Protein AF-A0A141P0A8-F1 (afdb_monomer_lite)

pLDDT: mean 76.78, std 13.73, range [36.81, 91.75]

Foldseek 3Di:
DVQQCQDPVRHGPVQVVVQVPDDPPGDRPQDVVVPNDPDDDDPPDDDDDPLRCQQFDQKDFAWDWDFDDDPPPPDHTDTDTDDDPRIDGDPDGRHDSVRDPDDDDDDPPPPPDPDD

InterPro domains:
  IPR046700 Domain of unknown function DUF6570 [PF20209] (27-104)

Organism: NCBI:txid111463

Sequence (116 aa):
WFQMEIDHDGICSRCYRKDDKRGPDEPFFFSAENQLDFGPVPTRLPELTPTEESLIARVHVHVNIMLVRGQQYKYRGHVVHFLREVGLVYNQLPLLPRELNTVLLRPANTSSHANL

Structure (mmCIF, N/CA/C/O backbone):
data_AF-A0A141P0A8-F1
#
_entry.id   AF-A0A141P0A8-F1
#
loop_
_atom_site.group_PDB
_atom_site.id
_atom_site.type_symbol
_atom_site.label_atom_id
_atom_site.label_alt_id
_atom_site.label_comp_id
_atom_site.label_asym_id
_atom_site.label_entity_id
_atom_site.label_seq_id
_atom_site.pdbx_PDB_ins_code
_atom_site.Cartn_x
_atom_site.Cartn_y
_atom_site.Cartn_z
_atom_site.occupancy
_atom_site.B_iso_or_equiv
_atom_site.auth_seq_id
_atom_site.auth_comp_id
_atom_site.auth_asym_id
_atom_site.auth_atom_id
_atom_site.pdbx_PDB_model_num
ATOM 1 N N . TRP A 1 1 ? 8.542 5.302 4.895 1.00 50.91 1 TRP A N 1
ATOM 2 C CA . TRP A 1 1 ? 8.710 3.951 5.458 1.00 50.91 1 TRP A CA 1
ATOM 3 C C . TRP A 1 1 ? 9.622 3.944 6.690 1.00 50.91 1 TRP A C 1
ATOM 5 O O . TRP A 1 1 ? 9.140 3.605 7.756 1.00 50.91 1 TRP A O 1
ATOM 15 N N . PHE A 1 2 ? 10.884 4.392 6.615 1.00 51.28 2 PHE A N 1
ATOM 16 C CA . PHE A 1 2 ? 11.897 4.231 7.688 1.00 51.28 2 PHE A CA 1
ATOM 17 C C . PHE A 1 2 ? 11.679 4.965 9.036 1.00 51.28 2 PHE A C 1
ATOM 19 O O . PHE A 1 2 ? 12.572 4.967 9.871 1.00 51.28 2 PHE A O 1
ATOM 26 N N . GLN A 1 3 ? 10.528 5.596 9.274 1.00 67.19 3 GLN A N 1
ATOM 27 C CA . GLN A 1 3 ? 10.230 6.347 10.508 1.00 67.19 3 GLN A CA 1
ATOM 28 C C . GLN A 1 3 ? 8.798 6.088 10.991 1.00 67.19 3 GLN A C 1
ATOM 30 O O . GLN A 1 3 ? 8.131 6.982 11.502 1.00 67.19 3 GLN A O 1
ATOM 35 N N . MET A 1 4 ? 8.271 4.891 10.728 1.00 79.38 4 MET A N 1
ATOM 36 C CA . MET A 1 4 ? 6.925 4.547 11.188 1.00 79.38 4 MET A CA 1
ATOM 37 C C . MET A 1 4 ? 6.881 4.217 12.682 1.00 79.38 4 MET A C 1
ATOM 39 O O . MET A 1 4 ? 5.811 4.364 13.254 1.00 79.38 4 MET A O 1
ATOM 43 N N . GLU A 1 5 ? 8.015 3.851 13.303 1.00 86.25 5 GLU A N 1
ATOM 44 C CA . GLU A 1 5 ? 8.099 3.546 14.746 1.00 86.25 5 GLU A CA 1
ATOM 45 C C . GLU A 1 5 ? 6.949 2.622 15.171 1.00 86.25 5 GLU A C 1
ATOM 47 O O . GLU A 1 5 ? 6.074 3.013 15.939 1.00 86.25 5 GLU A O 1
ATOM 52 N N . ILE A 1 6 ? 6.903 1.437 14.554 1.00 87.50 6 ILE A N 1
ATOM 53 C CA . ILE A 1 6 ? 5.868 0.441 14.827 1.00 87.50 6 ILE A CA 1
ATOM 54 C C . ILE A 1 6 ? 6.121 -0.150 16.217 1.00 87.50 6 ILE A C 1
ATOM 56 O O . ILE A 1 6 ? 7.240 -0.583 16.502 1.00 87.50 6 ILE A O 1
ATOM 60 N N . ASP A 1 7 ? 5.101 -0.134 17.068 1.00 85.56 7 ASP A N 1
ATOM 61 C CA . ASP A 1 7 ? 5.139 -0.724 18.403 1.00 85.56 7 ASP A CA 1
ATOM 62 C C . ASP A 1 7 ? 4.903 -2.249 18.383 1.00 85.56 7 ASP A C 1
ATOM 64 O O . ASP A 1 7 ? 4.805 -2.883 17.331 1.00 85.56 7 ASP A O 1
ATOM 68 N N . HIS A 1 8 ? 4.841 -2.860 19.567 1.00 86.25 8 HIS A N 1
ATOM 69 C CA . HIS A 1 8 ? 4.589 -4.296 19.718 1.00 86.25 8 HIS A CA 1
ATOM 70 C C . HIS A 1 8 ? 3.194 -4.753 19.261 1.00 86.25 8 HIS A C 1
ATOM 72 O O . HIS A 1 8 ? 3.029 -5.934 18.961 1.00 86.25 8 HIS A O 1
ATOM 78 N N . ASP A 1 9 ? 2.231 -3.833 19.167 1.00 82.31 9 ASP A N 1
ATOM 79 C CA . ASP A 1 9 ? 0.867 -4.103 18.710 1.00 82.31 9 ASP A CA 1
ATOM 80 C C . ASP A 1 9 ? 0.750 -3.936 17.184 1.00 82.31 9 ASP A C 1
ATOM 82 O O . ASP A 1 9 ? -0.318 -4.124 16.605 1.00 82.31 9 ASP A O 1
ATOM 86 N N . GLY A 1 10 ? 1.852 -3.592 16.504 1.00 84.50 10 GLY A N 1
ATOM 87 C CA . GLY A 1 10 ? 1.867 -3.351 15.064 1.00 84.50 10 GLY A CA 1
ATOM 88 C C . GLY A 1 10 ? 1.361 -1.959 14.672 1.00 84.50 10 GLY A C 1
ATOM 89 O O . GLY A 1 10 ? 1.174 -1.689 13.484 1.00 84.50 10 GLY A O 1
ATOM 90 N N . ILE A 1 11 ? 1.174 -1.053 15.635 1.00 86.25 11 ILE A N 1
ATOM 91 C CA . ILE A 1 11 ? 0.632 0.288 15.415 1.00 86.25 11 ILE A CA 1
ATOM 92 C C . ILE A 1 11 ? 1.787 1.281 15.257 1.00 86.25 11 ILE A C 1
ATOM 94 O O . ILE A 1 11 ? 2.766 1.281 15.998 1.00 86.25 11 ILE A O 1
ATOM 98 N N . CYS A 1 12 ? 1.703 2.151 14.248 1.00 90.31 12 CYS A N 1
ATOM 99 C CA . CYS A 1 12 ? 2.726 3.172 14.025 1.00 90.31 12 CYS A CA 1
ATOM 100 C C . CYS A 1 12 ? 2.520 4.377 14.961 1.00 90.31 12 CYS A C 1
ATOM 102 O O . CYS A 1 12 ? 1.380 4.756 15.251 1.00 90.31 12 CYS A O 1
ATOM 104 N N . SER A 1 13 ? 3.601 5.054 15.369 1.00 89.75 13 SER A N 1
ATOM 105 C CA . SER A 1 13 ? 3.538 6.135 16.374 1.00 89.75 13 SER A CA 1
ATOM 106 C C . SER A 1 13 ? 2.591 7.288 16.008 1.00 89.75 13 SER A C 1
ATOM 108 O O . SER A 1 13 ? 2.027 7.959 16.877 1.00 89.75 13 SER A O 1
ATOM 110 N N . ARG A 1 14 ? 2.359 7.515 14.709 1.00 88.12 14 ARG A N 1
ATOM 111 C CA . ARG A 1 14 ? 1.380 8.499 14.218 1.00 88.12 14 ARG A CA 1
ATOM 112 C C . ARG A 1 14 ? -0.068 8.075 14.449 1.00 88.12 14 ARG A C 1
ATOM 114 O O . ARG A 1 14 ? -0.879 8.944 14.754 1.00 88.12 14 ARG A O 1
ATOM 121 N N . CYS A 1 15 ? -0.385 6.792 14.276 1.00 88.81 15 CYS A N 1
ATOM 122 C CA . CYS A 1 15 ? -1.733 6.270 14.512 1.00 88.81 15 CYS A CA 1
ATOM 123 C C . CYS A 1 15 ? -2.043 6.295 16.004 1.00 88.81 15 CYS A C 1
ATOM 125 O O . CYS A 1 15 ? -3.051 6.873 16.391 1.00 88.81 15 CYS A O 1
ATOM 127 N N . TYR A 1 16 ? -1.094 5.852 16.834 1.00 89.44 16 TYR A N 1
ATOM 128 C CA . TYR A 1 16 ? -1.222 5.913 18.289 1.00 89.44 16 TYR A CA 1
ATOM 129 C C . TYR A 1 16 ? -1.551 7.333 18.789 1.00 89.44 16 TYR A C 1
ATOM 131 O O . TYR A 1 16 ? -2.528 7.548 19.496 1.00 89.44 16 TYR A O 1
ATOM 139 N N . ARG A 1 17 ? -0.797 8.354 18.348 1.00 90.94 17 ARG A N 1
ATOM 140 C CA . ARG A 1 17 ? -1.052 9.767 18.716 1.00 90.94 17 ARG A CA 1
ATOM 141 C C . ARG A 1 17 ? -2.385 10.320 18.214 1.00 90.94 17 ARG A C 1
ATOM 143 O O . ARG A 1 17 ? -2.828 11.359 18.703 1.00 90.94 17 ARG A O 1
ATOM 150 N N . LYS A 1 18 ? -2.954 9.719 17.170 1.00 89.56 18 LYS A N 1
ATOM 151 C CA . LYS A 1 18 ? -4.260 10.111 16.647 1.00 89.56 18 LYS A CA 1
ATOM 152 C C . LYS A 1 18 ? -5.365 9.532 17.523 1.00 89.56 18 LYS A C 1
ATOM 154 O O . LYS A 1 18 ? -6.261 10.275 17.903 1.00 89.56 18 LYS A O 1
ATOM 159 N N . ASP A 1 19 ? -5.231 8.266 17.898 1.00 91.75 19 ASP A N 1
ATOM 160 C CA . ASP A 1 19 ? -6.174 7.578 18.779 1.00 91.75 19 ASP A CA 1
ATOM 161 C C . ASP A 1 19 ? -6.148 8.110 20.218 1.00 91.75 19 ASP A C 1
ATOM 163 O O . ASP A 1 19 ? -7.182 8.148 20.874 1.00 91.75 19 ASP A O 1
ATOM 167 N N . ASP A 1 20 ? -5.012 8.634 20.682 1.00 90.12 20 ASP A N 1
ATOM 168 C CA . ASP A 1 20 ? -4.894 9.310 21.986 1.00 90.12 20 ASP A CA 1
ATOM 169 C C . ASP A 1 20 ? -5.750 10.593 22.087 1.00 90.12 20 ASP A C 1
ATOM 171 O O . ASP A 1 20 ? -6.080 11.065 23.171 1.00 90.12 20 ASP A O 1
ATOM 175 N N . LYS A 1 21 ? -6.139 11.174 20.942 1.00 90.69 21 LYS A N 1
ATOM 176 C CA . LYS A 1 21 ? -6.971 12.391 20.854 1.00 90.69 21 LYS A CA 1
ATOM 177 C C . LYS A 1 21 ? -8.430 12.107 20.492 1.00 90.69 21 LYS A C 1
ATOM 179 O O . LYS A 1 21 ? -9.178 13.046 20.216 1.00 90.69 21 LYS A O 1
ATOM 184 N N . ARG A 1 22 ? -8.805 10.834 20.442 1.00 90.44 22 ARG A N 1
ATOM 185 C CA . ARG A 1 22 ? -10.124 10.344 20.045 1.00 90.44 22 ARG A CA 1
ATOM 186 C C . ARG A 1 22 ? -11.187 10.704 21.083 1.00 90.44 22 ARG A C 1
ATOM 188 O O . ARG A 1 22 ? -10.921 10.694 22.286 1.00 90.44 22 ARG A O 1
ATOM 195 N N . GLY A 1 23 ? -12.402 11.000 20.626 1.00 89.56 23 GLY A N 1
ATOM 196 C CA . GLY A 1 23 ? -13.560 11.127 21.518 1.00 89.56 23 GLY A CA 1
ATOM 197 C C . GLY A 1 23 ? -13.956 9.782 22.155 1.00 89.56 23 GLY A C 1
ATOM 198 O O . GLY A 1 23 ? -13.620 8.732 21.616 1.00 89.56 23 GLY A O 1
ATOM 199 N N . PRO A 1 24 ? -14.703 9.766 23.275 1.00 87.19 24 PRO A N 1
ATOM 200 C CA . PRO A 1 24 ? -15.116 8.517 23.927 1.00 87.19 24 PRO A CA 1
ATOM 201 C C . PRO A 1 24 ? -15.979 7.608 23.032 1.00 87.19 24 PRO A C 1
ATOM 203 O O . PRO A 1 24 ? -15.914 6.392 23.181 1.00 87.19 24 PRO A O 1
ATOM 206 N N . ASP A 1 25 ? -16.725 8.190 22.087 1.00 91.25 25 ASP A N 1
ATOM 207 C CA . ASP A 1 25 ? -17.620 7.473 21.165 1.00 91.25 25 ASP A CA 1
ATOM 208 C C . ASP A 1 25 ? -17.050 7.327 19.738 1.00 91.25 25 ASP A C 1
ATOM 210 O O . ASP A 1 25 ? -17.716 6.800 18.849 1.00 91.25 25 ASP A O 1
ATOM 214 N N . GLU A 1 26 ? -15.844 7.837 19.472 1.00 91.31 26 GLU A N 1
ATOM 215 C CA . GLU A 1 26 ? -15.227 7.746 18.144 1.00 91.31 26 GLU A CA 1
ATOM 216 C C . GLU A 1 26 ? -14.472 6.411 18.027 1.00 91.31 26 GLU A C 1
ATOM 218 O O . GLU A 1 26 ? -13.788 6.041 18.977 1.00 91.31 26 GLU A O 1
ATOM 223 N N . PRO A 1 27 ? -14.561 5.663 16.912 1.00 91.44 27 PRO A N 1
ATOM 224 C CA . PRO A 1 27 ? -13.833 4.404 16.726 1.00 91.44 27 PRO A CA 1
ATOM 225 C C . PRO A 1 27 ? -12.324 4.638 16.558 1.00 91.44 27 PRO A C 1
ATOM 227 O O . PRO A 1 27 ? -11.900 5.707 16.117 1.00 91.44 27 PRO A O 1
ATOM 230 N N . PHE A 1 28 ? -11.496 3.643 16.891 1.00 89.00 28 PHE A N 1
ATOM 231 C CA . PHE A 1 28 ? -10.049 3.718 16.638 1.00 89.00 28 PHE A CA 1
ATOM 232 C C . PHE A 1 28 ? -9.771 3.943 15.150 1.00 89.00 28 PHE A C 1
ATOM 234 O O . PHE A 1 28 ? -10.518 3.462 14.292 1.00 89.00 28 PHE A O 1
ATOM 241 N N . PHE A 1 29 ? -8.674 4.636 14.840 1.00 88.19 29 PHE A N 1
ATOM 242 C CA .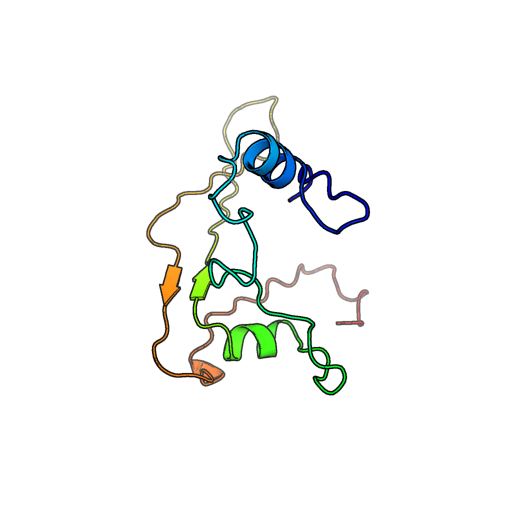 PHE A 1 29 ? -8.353 5.075 13.489 1.00 88.19 29 PHE A CA 1
ATOM 243 C C . PHE A 1 29 ? -8.256 3.912 12.495 1.00 88.19 29 PHE A C 1
ATOM 245 O O . PHE A 1 29 ? -8.694 4.068 11.358 1.00 88.19 29 PHE A O 1
ATOM 252 N N . PHE A 1 30 ? -7.792 2.742 12.934 1.00 86.69 30 PHE A N 1
ATOM 253 C CA . PHE A 1 30 ? -7.919 1.477 12.208 1.00 86.69 30 PHE A CA 1
ATOM 254 C C . PHE A 1 30 ? -8.675 0.470 13.075 1.00 86.69 30 PHE A C 1
ATOM 256 O O . PHE A 1 30 ? -8.141 0.000 14.076 1.00 86.69 30 PHE A O 1
ATOM 263 N N . SER A 1 31 ? -9.926 0.163 12.728 1.00 87.94 31 SER A N 1
ATOM 264 C CA . SER A 1 31 ? -10.743 -0.791 13.481 1.00 87.94 31 SER A CA 1
ATOM 265 C C . SER A 1 31 ? -11.821 -1.455 12.627 1.00 87.94 31 SER A C 1
ATOM 267 O O . SER A 1 31 ? -12.151 -1.019 11.524 1.00 87.94 31 SER A O 1
ATOM 269 N N . ALA A 1 32 ? -12.417 -2.524 13.153 1.00 89.00 32 ALA A N 1
ATOM 270 C CA . ALA A 1 32 ? -13.576 -3.149 12.524 1.00 89.00 32 ALA A CA 1
ATOM 271 C C . ALA A 1 32 ? -14.793 -2.203 12.502 1.00 89.00 32 ALA A C 1
ATOM 273 O O . ALA A 1 32 ? -15.563 -2.209 11.544 1.00 89.00 32 ALA A O 1
ATOM 274 N N . GLU A 1 33 ? -14.933 -1.344 13.520 1.00 90.12 33 GLU A N 1
ATOM 275 C CA . GLU A 1 33 ? -16.035 -0.379 13.656 1.00 90.12 33 GLU A CA 1
ATOM 276 C C . GLU A 1 33 ? -16.069 0.642 12.513 1.00 90.12 33 GLU A C 1
ATOM 278 O O . GLU A 1 33 ? -17.147 1.026 12.061 1.00 90.12 33 GLU A O 1
ATOM 283 N N . ASN A 1 34 ? -14.899 1.046 12.007 1.00 89.88 34 ASN A N 1
ATOM 284 C CA . ASN A 1 34 ? -14.785 1.961 10.873 1.00 89.88 34 ASN A CA 1
ATOM 285 C C . ASN A 1 34 ? -14.436 1.267 9.546 1.00 89.88 34 ASN A C 1
ATOM 287 O O . ASN A 1 34 ? -14.121 1.951 8.574 1.00 89.88 34 ASN A O 1
ATOM 291 N N . GLN A 1 35 ? -14.533 -0.068 9.492 1.00 86.88 35 GLN A N 1
ATOM 292 C CA . GLN A 1 35 ? -14.282 -0.881 8.294 1.00 86.88 35 GLN A CA 1
ATOM 293 C C . GLN A 1 35 ? -12.847 -0.737 7.750 1.00 86.88 35 GLN A C 1
ATOM 295 O O . GLN A 1 35 ? -12.612 -0.922 6.556 1.00 86.88 35 GLN A O 1
ATOM 300 N N . LEU A 1 36 ? -11.887 -0.410 8.623 1.00 86.38 36 LEU A N 1
ATOM 301 C CA . LEU A 1 36 ? -10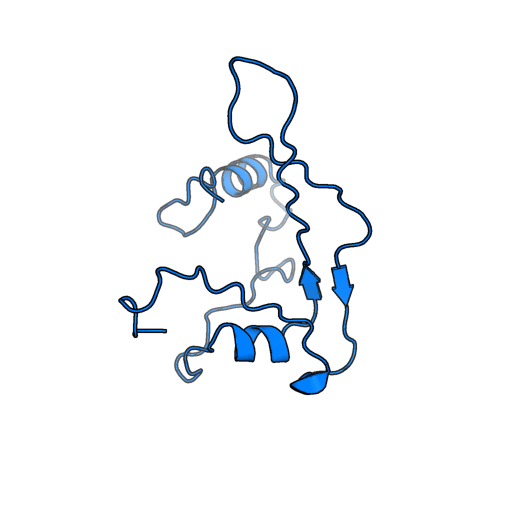.458 -0.331 8.296 1.00 86.38 36 LEU A CA 1
ATOM 302 C C . LEU A 1 36 ? -9.628 -1.445 8.951 1.00 86.38 36 LEU A C 1
ATOM 304 O O . LEU A 1 36 ? -8.401 -1.420 8.874 1.00 86.38 36 LEU A O 1
ATOM 308 N N . ASP A 1 37 ? -10.286 -2.427 9.565 1.00 85.69 37 ASP A N 1
ATOM 309 C CA . ASP A 1 37 ? -9.695 -3.715 9.918 1.00 85.69 37 ASP A CA 1
ATOM 310 C C . ASP A 1 37 ? -9.990 -4.737 8.811 1.00 85.69 37 ASP A C 1
ATOM 312 O O . ASP A 1 37 ? -11.138 -5.115 8.571 1.00 85.69 37 ASP A O 1
ATOM 316 N N . PHE A 1 38 ? -8.936 -5.166 8.117 1.00 81.62 38 PHE A N 1
ATOM 317 C CA . PHE A 1 38 ? -9.015 -6.160 7.044 1.00 81.62 38 PHE A CA 1
ATOM 318 C C . PHE A 1 38 ? -8.980 -7.605 7.567 1.00 81.62 38 PHE A C 1
ATOM 320 O O . PHE A 1 38 ? -9.109 -8.544 6.780 1.00 81.62 38 PHE A O 1
ATOM 327 N N . GLY A 1 39 ? -8.829 -7.787 8.882 1.00 84.25 39 GLY A N 1
ATOM 328 C CA . GLY A 1 39 ? -8.676 -9.079 9.527 1.00 84.25 39 GLY A CA 1
ATOM 329 C C . GLY A 1 39 ? -7.300 -9.716 9.295 1.00 84.25 39 GLY A C 1
ATOM 330 O O . GLY A 1 39 ? -6.456 -9.196 8.559 1.00 84.25 39 GLY A O 1
ATOM 331 N N . PRO A 1 40 ? -7.043 -10.869 9.933 1.00 82.25 40 PRO A N 1
ATOM 332 C CA . PRO A 1 40 ? -5.810 -11.612 9.727 1.00 82.25 40 PRO A CA 1
ATOM 333 C C . PRO A 1 40 ? -5.763 -12.199 8.314 1.00 82.25 40 PRO A C 1
ATOM 335 O O . PRO A 1 40 ? -6.772 -12.683 7.798 1.00 82.25 40 PRO A O 1
ATOM 338 N N . VAL A 1 41 ? -4.568 -12.240 7.721 1.00 78.75 41 VAL A N 1
ATOM 339 C CA . VAL A 1 41 ? -4.344 -12.949 6.454 1.00 78.75 41 VAL A CA 1
ATOM 340 C C . VAL A 1 41 ? -4.660 -14.440 6.659 1.00 78.75 41 VAL A C 1
ATOM 342 O O . VAL A 1 41 ? -4.063 -15.073 7.536 1.00 78.75 41 VAL A O 1
ATOM 345 N N . PRO A 1 42 ? -5.593 -15.034 5.890 1.00 82.88 42 PRO A N 1
ATOM 346 C CA . PRO A 1 42 ? -5.910 -16.453 6.007 1.00 82.88 42 PRO A CA 1
ATOM 347 C C . PRO A 1 42 ? -4.677 -17.351 5.830 1.00 82.88 42 PRO A C 1
ATOM 349 O O . PRO A 1 42 ? -3.955 -17.241 4.845 1.00 82.88 42 PRO A O 1
ATOM 352 N N . THR A 1 43 ? -4.489 -18.323 6.727 1.00 81.19 43 THR A N 1
ATOM 353 C CA . THR A 1 43 ? -3.314 -19.228 6.756 1.00 81.19 43 THR A CA 1
ATOM 354 C C . THR A 1 43 ? -3.144 -20.124 5.528 1.00 81.19 43 THR A C 1
ATOM 356 O O . THR A 1 43 ? -2.111 -20.766 5.371 1.00 81.19 43 THR A O 1
ATOM 359 N N . ARG A 1 44 ? -4.166 -20.215 4.673 1.00 82.75 44 ARG A N 1
ATOM 360 C CA . AR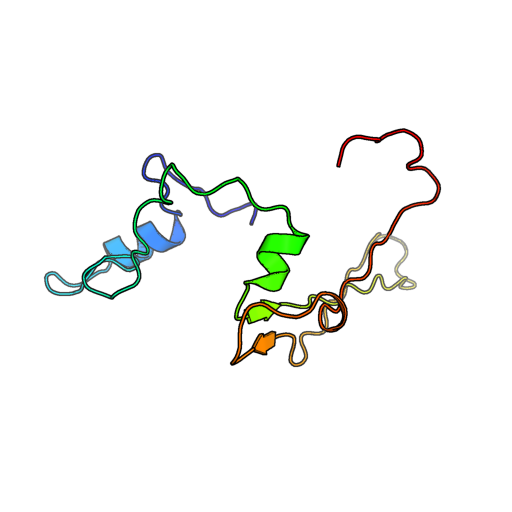G A 1 44 ? -4.172 -21.047 3.461 1.00 82.75 44 ARG A CA 1
ATOM 361 C C . ARG A 1 44 ? -3.804 -20.274 2.196 1.00 82.75 44 ARG A C 1
ATOM 363 O O . ARG A 1 44 ? -3.784 -20.879 1.127 1.00 82.75 44 ARG A O 1
ATOM 370 N N . LEU A 1 45 ? -3.579 -18.964 2.291 1.00 79.00 45 LEU A N 1
ATOM 371 C CA . LEU A 1 45 ? -3.111 -18.187 1.150 1.00 79.00 45 LEU A CA 1
ATOM 372 C C . LEU A 1 45 ? -1.615 -18.450 0.951 1.00 79.00 45 LEU A C 1
ATOM 374 O O . LEU A 1 45 ? -0.854 -18.313 1.911 1.00 79.00 45 LEU A O 1
ATOM 378 N N . PRO A 1 46 ? -1.187 -18.852 -0.257 1.00 84.62 46 PRO A N 1
ATOM 379 C CA . PRO A 1 46 ? 0.231 -18.889 -0.572 1.00 84.62 46 PRO A CA 1
ATOM 380 C C . PRO A 1 46 ? 0.811 -17.473 -0.501 1.00 84.62 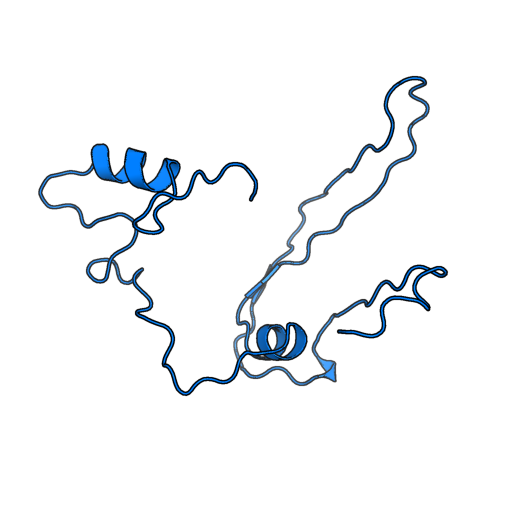46 PRO A C 1
ATOM 382 O O . PRO A 1 46 ? 0.100 -16.490 -0.725 1.00 84.62 46 PRO A O 1
ATOM 385 N N . GLU A 1 47 ? 2.106 -17.374 -0.203 1.00 85.00 47 GLU A N 1
ATOM 386 C CA . GLU A 1 47 ? 2.834 -16.119 -0.371 1.00 85.00 47 GLU A CA 1
ATOM 387 C C . GLU A 1 47 ? 2.826 -15.758 -1.859 1.00 85.00 47 GLU A C 1
ATOM 389 O O . GLU A 1 47 ? 3.173 -16.583 -2.708 1.00 85.00 47 GLU A O 1
ATOM 394 N N . LEU A 1 48 ? 2.353 -14.555 -2.174 1.00 86.38 48 LEU A N 1
ATOM 395 C CA . LEU A 1 48 ? 2.270 -14.079 -3.544 1.00 86.38 48 LEU A CA 1
ATOM 396 C C . LEU A 1 48 ? 3.605 -13.460 -3.936 1.00 86.38 48 LEU A C 1
ATOM 398 O O . LEU A 1 48 ? 4.200 -12.684 -3.190 1.00 86.38 48 LEU A O 1
ATOM 402 N N . THR A 1 49 ? 4.066 -13.763 -5.142 1.00 87.94 49 THR A N 1
ATOM 403 C CA . THR A 1 49 ? 5.178 -13.024 -5.732 1.00 87.94 49 THR A CA 1
ATOM 404 C C . THR A 1 49 ? 4.760 -11.569 -5.982 1.00 87.94 49 THR A C 1
ATOM 406 O O . THR A 1 49 ? 3.586 -11.304 -6.254 1.00 87.94 49 THR A O 1
ATOM 409 N N . PRO A 1 50 ? 5.702 -10.609 -6.035 1.00 84.25 50 PRO A N 1
ATOM 410 C CA . PRO A 1 50 ? 5.371 -9.211 -6.337 1.00 84.25 50 PRO A CA 1
ATOM 411 C C . PRO A 1 50 ? 4.597 -9.021 -7.655 1.00 84.25 50 PRO A C 1
ATOM 413 O O . PRO A 1 50 ? 3.844 -8.059 -7.822 1.00 84.25 50 PRO A O 1
ATOM 416 N N . THR A 1 51 ? 4.773 -9.941 -8.611 1.00 86.44 51 THR A N 1
ATOM 417 C CA . THR A 1 51 ? 4.016 -9.944 -9.871 1.00 86.44 51 THR A CA 1
ATOM 418 C C . THR A 1 51 ? 2.568 -10.361 -9.638 1.00 86.44 51 THR A C 1
ATOM 420 O O . THR A 1 51 ? 1.665 -9.683 -10.115 1.00 86.44 51 THR A O 1
ATOM 423 N N . GLU A 1 52 ? 2.332 -11.438 -8.891 1.00 87.62 52 GLU A N 1
ATOM 424 C CA . GLU A 1 52 ? 0.982 -11.909 -8.559 1.00 87.62 52 GLU A CA 1
ATOM 425 C C . GLU A 1 52 ? 0.218 -10.897 -7.708 1.00 87.62 52 GLU A C 1
ATOM 427 O O . GLU A 1 52 ? -0.940 -10.618 -8.012 1.00 87.62 52 GLU A O 1
ATOM 432 N N . GLU A 1 53 ? 0.876 -10.282 -6.719 1.00 88.00 53 GLU A N 1
ATOM 433 C CA . GLU A 1 53 ? 0.310 -9.172 -5.943 1.00 88.00 53 GLU A CA 1
ATOM 434 C C . GLU A 1 53 ? -0.140 -8.036 -6.861 1.00 88.00 53 GLU A C 1
ATOM 436 O O . GLU A 1 53 ? -1.251 -7.522 -6.734 1.00 88.00 53 GLU A O 1
ATOM 441 N N . SER A 1 54 ? 0.697 -7.685 -7.839 1.00 86.69 54 SER A N 1
ATOM 442 C CA . SER A 1 54 ? 0.367 -6.654 -8.816 1.00 86.69 54 SER A CA 1
ATOM 443 C C . SER A 1 54 ? -0.811 -7.070 -9.710 1.00 86.69 54 SER A C 1
ATOM 445 O O . SER A 1 54 ? -1.646 -6.236 -10.024 1.00 86.69 54 SER A O 1
ATOM 447 N N . LEU A 1 55 ? -0.958 -8.340 -10.098 1.00 88.75 55 LEU A N 1
ATOM 448 C CA . LEU A 1 55 ? -2.092 -8.778 -10.931 1.00 88.75 55 LEU A CA 1
ATOM 449 C C . LEU A 1 55 ? -3.449 -8.670 -10.216 1.00 88.75 55 LEU A C 1
ATOM 451 O O . LEU A 1 55 ? -4.477 -8.522 -10.881 1.00 88.75 55 LEU A O 1
ATOM 455 N N . ILE A 1 56 ? -3.468 -8.753 -8.884 1.00 88.88 56 ILE A N 1
ATOM 456 C CA . ILE A 1 56 ? -4.693 -8.665 -8.074 1.00 88.88 56 ILE A CA 1
ATOM 457 C C . ILE A 1 56 ? -4.865 -7.307 -7.379 1.00 88.88 56 ILE A C 1
ATOM 459 O O . ILE A 1 56 ? -5.878 -7.076 -6.716 1.00 88.88 56 ILE A O 1
ATOM 463 N N . ALA A 1 57 ? -3.902 -6.395 -7.519 1.00 86.62 57 ALA A N 1
ATOM 464 C CA . ALA A 1 57 ? -3.971 -5.071 -6.924 1.00 86.62 57 ALA A CA 1
ATOM 465 C C . ALA A 1 57 ? -4.992 -4.198 -7.665 1.00 86.62 57 ALA A C 1
ATOM 467 O O . ALA A 1 57 ? -4.898 -3.939 -8.861 1.00 86.62 57 ALA A O 1
ATOM 468 N N . ARG A 1 58 ? -5.977 -3.669 -6.933 1.00 85.06 58 ARG A N 1
ATOM 469 C CA . ARG A 1 58 ? -6.963 -2.745 -7.515 1.00 85.06 58 ARG A CA 1
ATOM 470 C C . ARG A 1 58 ? -6.361 -1.384 -7.863 1.00 85.06 58 ARG A C 1
ATOM 472 O O . ARG A 1 58 ? -6.824 -0.722 -8.790 1.00 85.06 58 ARG A O 1
ATOM 479 N N . VAL A 1 59 ? -5.370 -0.951 -7.087 1.00 82.69 59 VAL A N 1
ATOM 480 C CA . VAL A 1 59 ? -4.726 0.357 -7.212 1.00 82.69 59 VAL A CA 1
ATOM 481 C C . VAL A 1 59 ? -3.230 0.154 -7.373 1.00 82.69 59 VAL A C 1
ATOM 483 O O . VAL A 1 59 ? -2.585 -0.415 -6.497 1.00 82.69 59 VAL A O 1
ATOM 486 N N . HIS A 1 60 ? -2.678 0.669 -8.467 1.00 81.75 60 HIS A N 1
ATOM 487 C CA . HIS A 1 60 ? -1.241 0.669 -8.715 1.00 81.75 60 HIS A CA 1
ATOM 488 C C . HIS A 1 60 ? -0.684 2.073 -8.579 1.00 81.75 60 HIS A C 1
ATOM 490 O O . HIS A 1 60 ? -1.176 2.999 -9.223 1.00 81.75 60 HIS A O 1
ATOM 496 N N . VAL A 1 61 ? 0.366 2.219 -7.772 1.00 76.06 61 VAL A N 1
ATOM 497 C CA . VAL A 1 61 ? 1.062 3.492 -7.576 1.00 76.06 61 VAL A CA 1
ATOM 498 C C . VAL A 1 61 ? 2.383 3.465 -8.340 1.00 76.06 61 VAL A C 1
ATOM 500 O O . VAL A 1 61 ? 3.306 2.740 -7.977 1.00 76.06 61 VAL A O 1
ATOM 503 N N . HIS A 1 62 ? 2.488 4.278 -9.388 1.00 73.50 62 HIS A N 1
ATOM 504 C CA . HIS A 1 62 ? 3.684 4.392 -10.220 1.00 73.50 62 HIS A CA 1
ATOM 505 C C . HIS A 1 62 ? 4.535 5.601 -9.812 1.00 73.50 62 HIS A C 1
ATOM 507 O O . HIS A 1 62 ? 4.239 6.742 -10.149 1.00 73.50 62 HIS A O 1
ATOM 513 N N . VAL A 1 63 ? 5.635 5.360 -9.103 1.00 73.38 63 VAL A N 1
ATOM 514 C CA . VAL A 1 63 ? 6.559 6.413 -8.649 1.00 73.38 63 VAL A CA 1
ATOM 515 C C . VAL A 1 63 ? 7.637 6.638 -9.715 1.00 73.38 63 VAL A C 1
ATOM 517 O O . VAL A 1 63 ? 8.431 5.740 -9.992 1.00 73.38 63 VAL A O 1
ATOM 520 N N . ASN A 1 64 ? 7.690 7.832 -10.316 1.00 68.81 64 ASN A N 1
ATOM 521 C CA . ASN A 1 64 ? 8.731 8.179 -11.288 1.00 68.81 64 ASN A CA 1
ATOM 522 C C . ASN A 1 64 ? 9.927 8.833 -10.584 1.00 68.81 64 ASN A C 1
ATOM 524 O O . ASN A 1 64 ? 9.846 9.962 -10.095 1.00 68.81 64 ASN A O 1
ATOM 528 N N . ILE A 1 65 ? 11.052 8.121 -10.555 1.00 71.31 65 ILE A N 1
ATOM 529 C CA . ILE A 1 65 ? 12.288 8.566 -9.913 1.00 71.31 65 ILE A CA 1
ATOM 530 C C . ILE A 1 65 ? 13.248 9.075 -10.988 1.00 71.31 65 ILE A C 1
ATOM 532 O O . ILE A 1 65 ? 13.826 8.290 -11.738 1.00 71.31 65 ILE A O 1
ATOM 536 N N . MET A 1 66 ? 13.474 10.391 -11.025 1.00 68.12 66 MET A N 1
ATOM 537 C CA . MET A 1 66 ? 14.475 10.995 -11.904 1.00 68.12 66 MET A CA 1
ATOM 538 C C . MET A 1 66 ? 15.699 11.450 -11.115 1.00 68.12 66 MET A C 1
ATOM 540 O O . MET A 1 66 ? 15.602 12.226 -10.163 1.00 68.12 66 MET A O 1
ATOM 544 N N . LEU A 1 67 ? 16.872 10.985 -11.544 1.00 68.69 67 LEU A N 1
ATOM 545 C CA . LEU A 1 67 ? 18.159 11.450 -11.036 1.00 68.69 67 LEU A CA 1
ATOM 546 C C . LEU A 1 67 ? 18.630 12.638 -11.871 1.00 68.69 67 LEU A C 1
ATOM 548 O O . LEU A 1 67 ? 19.074 12.474 -13.008 1.00 68.69 67 LEU A O 1
ATOM 552 N N . VAL A 1 68 ? 18.564 13.837 -11.295 1.00 68.06 68 VAL A N 1
ATOM 553 C CA . VAL A 1 68 ? 19.041 15.053 -11.959 1.00 68.06 68 VAL A CA 1
ATOM 554 C C . VAL A 1 68 ? 20.503 15.280 -11.586 1.00 68.06 68 VAL A C 1
ATOM 556 O O . VAL A 1 68 ? 20.850 15.480 -10.420 1.00 68.06 68 VAL A O 1
ATOM 559 N N . ARG A 1 69 ? 21.388 15.270 -12.587 1.00 63.72 69 ARG A N 1
ATOM 560 C CA . ARG A 1 69 ? 22.781 15.703 -12.420 1.00 63.72 69 ARG A CA 1
ATOM 561 C C . ARG A 1 69 ? 22.844 17.227 -12.537 1.00 63.72 69 ARG A C 1
ATOM 563 O O . ARG A 1 69 ? 22.954 17.758 -13.635 1.00 63.72 69 ARG A O 1
ATOM 570 N N . GLY A 1 70 ? 22.732 17.927 -11.410 1.00 63.31 70 GLY A N 1
ATOM 571 C CA . GLY A 1 70 ? 22.957 19.375 -11.354 1.00 63.31 70 GLY A CA 1
ATOM 572 C C . GLY A 1 70 ? 24.445 19.750 -11.420 1.00 63.31 70 GLY A C 1
ATOM 573 O O . GLY A 1 70 ? 25.311 18.947 -11.082 1.00 63.31 70 GLY A O 1
ATOM 574 N N . GLN A 1 71 ? 24.739 21.002 -11.788 1.00 59.62 71 GLN A N 1
ATOM 575 C CA . GLN A 1 71 ? 26.069 21.643 -11.707 1.00 59.62 71 GLN A CA 1
ATOM 576 C C . GLN A 1 71 ? 26.403 22.120 -10.269 1.00 59.62 71 GLN A C 1
ATOM 578 O O . GLN A 1 71 ? 27.116 23.100 -10.076 1.00 59.62 71 GLN A O 1
ATOM 583 N N . GLN A 1 72 ? 25.856 21.481 -9.228 1.00 56.91 72 GLN A N 1
ATOM 584 C CA . GLN A 1 72 ? 26.148 21.830 -7.832 1.00 56.91 72 GLN A CA 1
ATOM 585 C C . GLN A 1 72 ? 27.316 20.985 -7.314 1.00 56.91 72 GLN A C 1
ATOM 587 O O . GLN A 1 72 ? 27.207 19.776 -7.141 1.00 56.91 72 GLN A O 1
ATOM 592 N N . TYR A 1 73 ? 28.443 21.638 -7.029 1.00 52.50 73 TYR A N 1
ATOM 593 C CA . TYR A 1 73 ? 29.748 20.999 -6.812 1.00 52.50 73 TYR A CA 1
ATOM 594 C C . TYR A 1 73 ? 29.913 20.231 -5.476 1.00 52.50 73 TYR A C 1
ATOM 596 O O . TYR A 1 73 ? 31.012 19.786 -5.159 1.00 52.50 73 TYR A O 1
ATOM 604 N N . LYS A 1 74 ? 28.868 20.075 -4.648 1.00 53.28 74 LYS A N 1
ATOM 605 C CA . LYS A 1 74 ? 28.993 19.472 -3.297 1.00 53.28 74 LYS A CA 1
ATOM 606 C C . LYS A 1 74 ? 27.842 18.569 -2.841 1.00 53.28 74 LYS A C 1
ATOM 608 O O . LYS A 1 74 ? 27.960 17.953 -1.787 1.00 53.28 74 LYS A O 1
ATOM 613 N N . TYR A 1 75 ? 26.770 18.441 -3.622 1.00 55.16 75 TYR A N 1
ATOM 614 C CA . TYR A 1 75 ? 25.642 17.563 -3.302 1.00 55.16 75 TYR A CA 1
ATOM 615 C C . TYR A 1 75 ? 25.524 16.483 -4.378 1.00 55.16 75 TYR A C 1
ATOM 617 O O . TYR A 1 75 ? 25.462 16.776 -5.570 1.00 55.16 75 TYR A O 1
ATOM 625 N N . ARG A 1 76 ? 25.550 15.212 -3.968 1.00 56.09 76 ARG A N 1
ATOM 626 C CA . ARG A 1 76 ? 25.474 14.057 -4.870 1.00 56.09 76 ARG A CA 1
ATOM 627 C C . ARG A 1 76 ? 24.099 13.409 -4.714 1.00 56.09 76 ARG A C 1
ATOM 629 O O . ARG A 1 76 ? 23.700 13.112 -3.597 1.00 56.09 76 ARG A O 1
ATOM 636 N N . GLY A 1 77 ? 23.407 13.165 -5.829 1.00 57.84 77 GLY A N 1
ATOM 637 C CA . GLY A 1 77 ? 22.168 12.375 -5.845 1.00 57.84 77 GLY A CA 1
ATOM 638 C C . GLY A 1 77 ? 20.884 13.164 -5.586 1.00 57.84 77 GLY A C 1
ATOM 639 O O . GLY A 1 77 ? 20.088 12.776 -4.737 1.00 57.84 77 GLY A O 1
ATOM 640 N N . HIS A 1 78 ? 20.645 14.243 -6.334 1.00 62.94 78 HIS A N 1
ATOM 641 C CA . HIS A 1 78 ? 19.324 14.871 -6.333 1.00 62.94 78 HIS A CA 1
ATOM 642 C C . HIS A 1 78 ? 18.321 13.961 -7.045 1.00 62.94 78 HIS A C 1
ATOM 644 O O . HIS A 1 78 ? 18.356 13.799 -8.268 1.00 62.94 78 HIS A O 1
ATOM 650 N N . VAL A 1 79 ? 17.438 13.358 -6.256 1.00 63.84 79 VAL A N 1
ATOM 651 C CA . VAL A 1 79 ? 16.243 12.681 -6.749 1.00 63.84 79 VAL A CA 1
ATOM 652 C C . VAL A 1 79 ? 15.133 13.717 -6.819 1.00 63.84 79 VAL A C 1
ATOM 654 O O . VAL A 1 79 ? 14.777 14.312 -5.803 1.00 63.84 79 VAL A O 1
ATOM 657 N N . VAL A 1 80 ? 14.587 13.929 -8.011 1.00 65.31 80 VAL A N 1
ATOM 658 C CA . VAL A 1 80 ? 13.369 14.718 -8.188 1.00 65.31 80 VAL A CA 1
ATOM 659 C C . VAL A 1 80 ? 12.236 13.755 -8.493 1.00 65.31 80 VAL A C 1
ATOM 661 O O . VAL A 1 80 ? 12.347 12.910 -9.383 1.00 65.31 80 VAL A O 1
ATOM 664 N N . HIS A 1 81 ? 11.148 13.889 -7.743 1.00 65.12 81 HIS A N 1
ATOM 665 C CA . HIS A 1 81 ? 9.919 13.157 -7.986 1.00 65.12 81 HIS A CA 1
ATOM 666 C C . HIS A 1 81 ? 8.843 14.140 -8.449 1.00 65.12 81 HIS A C 1
ATOM 668 O O . HIS A 1 81 ? 8.416 14.999 -7.678 1.00 65.12 81 HIS A O 1
ATOM 674 N N . PHE A 1 82 ? 8.382 14.015 -9.694 1.00 66.06 82 PHE A N 1
ATOM 675 C CA . PHE A 1 82 ? 7.215 14.761 -10.164 1.00 66.06 82 PHE A CA 1
ATOM 676 C C . PHE A 1 82 ? 5.983 13.883 -9.953 1.00 66.06 82 PHE A C 1
ATOM 678 O O . PHE A 1 82 ? 5.773 12.906 -10.666 1.00 66.06 82 PHE A O 1
ATOM 685 N N . LEU A 1 83 ? 5.184 14.206 -8.935 1.00 59.41 83 LEU A N 1
ATOM 686 C CA . LEU A 1 83 ? 3.879 13.580 -8.730 1.00 59.41 83 LEU A CA 1
ATOM 687 C C . LEU A 1 83 ? 2.912 14.144 -9.776 1.00 59.41 83 LEU A C 1
ATOM 689 O O . LEU A 1 83 ? 2.415 15.256 -9.618 1.00 59.41 83 LEU A O 1
ATOM 693 N N . ARG A 1 84 ? 2.638 13.393 -10.843 1.00 56.50 84 ARG A N 1
ATOM 694 C CA . ARG A 1 84 ? 1.502 13.664 -11.729 1.00 56.50 84 ARG A CA 1
ATOM 695 C C . ARG A 1 84 ? 0.742 12.360 -11.935 1.00 56.50 84 ARG A C 1
ATOM 697 O O . ARG A 1 84 ? 1.317 11.432 -12.483 1.00 56.50 84 ARG A O 1
ATOM 704 N N . GLU A 1 85 ? -0.490 12.302 -11.423 1.00 59.22 85 GLU A N 1
ATOM 705 C CA . GLU A 1 85 ? -1.484 11.236 -11.671 1.00 59.22 85 GLU A CA 1
ATOM 706 C C . GLU A 1 85 ? -0.895 9.813 -11.709 1.00 59.22 85 GLU A C 1
ATOM 708 O O . GLU A 1 85 ? -0.948 9.107 -12.708 1.00 59.22 85 GLU A O 1
ATOM 713 N N . VAL A 1 86 ? -0.293 9.398 -10.594 1.00 62.97 86 VAL A N 1
ATOM 714 C CA . VAL A 1 86 ? 0.484 8.148 -10.496 1.00 62.97 86 VAL A CA 1
ATOM 715 C C . VAL A 1 86 ? -0.355 6.899 -10.200 1.00 62.97 86 VAL A C 1
ATOM 717 O O . VAL A 1 86 ? 0.200 5.809 -10.080 1.00 62.97 86 VAL A O 1
ATOM 720 N N . GLY A 1 87 ? -1.667 7.056 -10.018 1.00 69.69 87 GLY A N 1
ATOM 721 C CA . GLY A 1 87 ? -2.575 5.986 -9.611 1.00 69.69 87 GLY A CA 1
ATOM 722 C C . GLY A 1 87 ? -3.379 5.436 -10.783 1.00 69.69 87 GLY A C 1
ATOM 723 O O . GLY A 1 87 ? -4.218 6.154 -11.320 1.00 69.69 87 GLY A O 1
ATOM 724 N N . LEU A 1 88 ? -3.181 4.165 -11.136 1.00 78.56 88 LEU A N 1
ATOM 725 C CA . LEU A 1 88 ? -4.106 3.430 -12.006 1.00 78.56 88 LEU A CA 1
ATOM 726 C C . LEU A 1 88 ? -5.079 2.639 -11.129 1.00 78.56 88 LEU A C 1
ATOM 728 O O . LEU A 1 88 ? -4.647 1.861 -10.278 1.00 78.56 88 LEU A O 1
ATOM 732 N N . VAL A 1 89 ? -6.383 2.861 -11.321 1.00 84.06 89 VAL A N 1
ATOM 733 C CA . VAL A 1 89 ? -7.452 2.154 -10.601 1.00 84.06 89 VAL A CA 1
ATOM 734 C C . VAL A 1 89 ? -8.175 1.233 -11.571 1.00 84.06 89 VAL A C 1
ATOM 736 O O . VAL A 1 89 ? -8.797 1.696 -12.528 1.00 84.06 89 VAL A O 1
ATOM 739 N N . TYR A 1 90 ? -8.115 -0.068 -11.308 1.00 84.75 90 TYR A N 1
ATOM 740 C CA . TYR A 1 90 ? -8.764 -1.081 -12.130 1.00 84.75 90 TYR A CA 1
ATOM 741 C C . TYR A 1 90 ? -10.134 -1.457 -11.557 1.00 84.75 90 TYR A C 1
ATOM 743 O O . TYR A 1 90 ? -10.342 -1.513 -10.344 1.00 84.75 90 TYR A O 1
ATOM 751 N N . ASN A 1 91 ? -11.095 -1.703 -12.448 1.00 87.44 91 ASN A N 1
ATOM 752 C CA . ASN A 1 91 ? -12.462 -2.094 -12.079 1.00 87.44 91 ASN A CA 1
ATOM 753 C C . ASN A 1 91 ? -12.722 -3.596 -12.248 1.00 87.44 91 ASN A C 1
ATOM 755 O O . ASN A 1 91 ? -13.754 -4.088 -11.801 1.00 87.44 91 ASN A O 1
ATOM 759 N N . GLN A 1 92 ? -11.805 -4.311 -12.899 1.00 88.00 92 GLN A N 1
ATOM 760 C CA . GLN A 1 92 ? -11.878 -5.747 -13.140 1.00 88.00 92 GLN A CA 1
ATOM 761 C C . GLN A 1 92 ? -10.534 -6.371 -12.773 1.00 88.00 92 GLN A C 1
ATOM 763 O O . GLN A 1 92 ? -9.487 -5.820 -13.105 1.00 88.00 92 GLN A O 1
ATOM 768 N N . LEU A 1 93 ? -10.590 -7.486 -12.050 1.00 88.88 93 LEU A N 1
ATOM 769 C CA . LEU A 1 93 ? -9.441 -8.245 -11.567 1.00 88.88 93 LEU A CA 1
ATOM 770 C C . LEU A 1 93 ? -9.691 -9.745 -11.806 1.00 88.88 93 LEU A C 1
ATOM 772 O O . LEU A 1 93 ? -10.856 -10.160 -11.789 1.00 88.88 93 LEU A O 1
ATOM 776 N N . PRO A 1 94 ? -8.635 -10.564 -11.966 1.00 88.81 94 PRO A N 1
ATOM 777 C CA . PRO A 1 94 ? -7.224 -10.170 -12.052 1.00 88.81 94 PRO A CA 1
ATOM 778 C C . PRO A 1 94 ? -6.890 -9.500 -13.392 1.00 88.81 94 PRO A C 1
ATOM 780 O O . PRO A 1 94 ? -7.577 -9.711 -14.391 1.00 88.81 94 PRO A O 1
ATOM 783 N N . LEU A 1 95 ? -5.818 -8.711 -13.413 1.00 88.56 95 LEU A N 1
ATOM 784 C CA . LEU A 1 95 ? -5.248 -8.187 -14.652 1.00 88.56 95 LEU A CA 1
ATOM 785 C C . LEU A 1 95 ? -4.662 -9.321 -15.489 1.00 88.56 95 LEU A C 1
ATOM 787 O O . LEU A 1 95 ? -4.162 -10.320 -14.967 1.00 88.56 95 LEU A O 1
ATOM 791 N N . LEU A 1 96 ? -4.675 -9.156 -16.806 1.00 89.38 96 LEU A N 1
ATOM 792 C CA . LEU A 1 96 ? -3.905 -10.031 -17.676 1.00 89.38 96 LEU A CA 1
ATOM 793 C C . LEU A 1 96 ? -2.417 -9.670 -17.561 1.00 89.38 96 LEU A C 1
ATOM 795 O O . LEU A 1 96 ? -2.082 -8.490 -17.478 1.00 89.38 96 LEU A O 1
ATOM 799 N N . PRO A 1 97 ? -1.484 -10.633 -17.668 1.00 85.69 97 PRO A N 1
ATOM 800 C CA . PRO A 1 97 ? -0.049 -10.333 -17.618 1.00 85.69 97 PRO A CA 1
ATOM 801 C C . PRO A 1 97 ? 0.406 -9.267 -18.629 1.00 85.69 97 PRO A C 1
ATOM 803 O O . PRO A 1 97 ? 1.324 -8.502 -18.361 1.00 85.69 97 PRO A O 1
ATOM 806 N N . ARG A 1 98 ? -0.274 -9.178 -19.780 1.00 85.44 98 ARG A N 1
ATOM 807 C CA . ARG A 1 98 ? -0.037 -8.157 -20.818 1.00 85.44 98 ARG A CA 1
ATOM 808 C C . ARG A 1 98 ? -0.509 -6.746 -20.447 1.00 85.44 98 ARG A C 1
ATOM 810 O O . ARG A 1 98 ? -0.146 -5.798 -21.129 1.00 85.44 98 ARG A O 1
ATOM 817 N N . GLU A 1 99 ? -1.350 -6.621 -19.427 1.00 85.00 99 GLU A N 1
ATOM 818 C CA . GLU A 1 99 ? -1.886 -5.352 -18.919 1.00 85.00 99 GLU A CA 1
ATOM 819 C C . GLU A 1 99 ? -1.014 -4.789 -17.785 1.00 85.00 99 GLU A C 1
ATOM 821 O O . GLU A 1 99 ? -1.198 -3.647 -17.365 1.00 85.00 99 GLU A O 1
ATOM 826 N N . LEU A 1 100 ? -0.031 -5.562 -17.308 1.00 83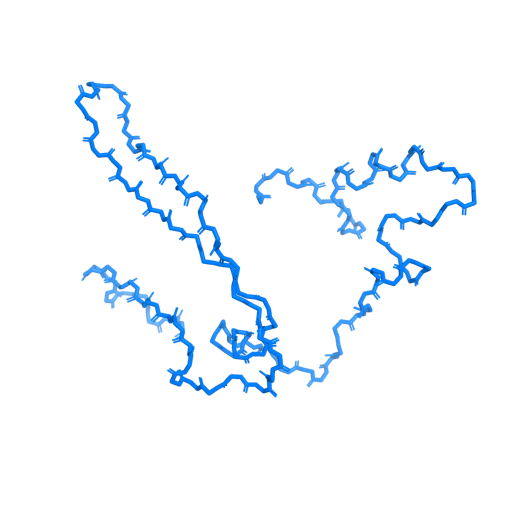.69 100 LEU A N 1
ATOM 827 C CA . LEU A 1 100 ? 0.880 -5.148 -16.252 1.00 83.69 100 LEU A CA 1
ATOM 828 C C . LEU A 1 100 ? 2.002 -4.257 -16.810 1.00 83.69 100 LEU A C 1
ATOM 830 O O . LEU A 1 100 ? 2.895 -4.713 -17.526 1.00 83.69 100 LEU A O 1
ATOM 834 N N . ASN A 1 101 ? 1.992 -2.975 -16.444 1.00 76.38 101 ASN A N 1
ATOM 835 C CA . ASN A 1 101 ? 3.046 -2.021 -16.801 1.00 76.38 101 ASN A CA 1
ATOM 836 C C . ASN A 1 101 ? 4.267 -2.163 -15.873 1.00 76.38 101 ASN A C 1
ATOM 838 O O . ASN A 1 101 ? 4.520 -1.302 -15.026 1.00 76.38 101 ASN A O 1
ATOM 842 N N . THR A 1 102 ? 5.029 -3.249 -16.027 1.00 73.31 102 THR A N 1
ATOM 843 C CA . THR A 1 102 ? 6.224 -3.530 -15.214 1.00 73.31 102 THR A CA 1
ATOM 844 C C . THR A 1 102 ? 7.506 -3.338 -16.019 1.00 73.31 102 THR A C 1
ATOM 846 O O . THR A 1 102 ? 7.687 -3.926 -17.082 1.00 73.31 102 THR A O 1
ATOM 849 N N . VAL A 1 103 ? 8.441 -2.547 -15.484 1.00 69.62 103 VAL A N 1
ATOM 850 C CA . VAL A 1 103 ? 9.798 -2.400 -16.031 1.00 69.62 103 VAL A CA 1
ATOM 851 C C . VAL A 1 103 ? 10.784 -3.054 -15.067 1.00 69.62 103 VAL A C 1
ATOM 853 O O . VAL A 1 103 ? 11.006 -2.547 -13.969 1.00 69.62 103 VAL A O 1
ATOM 856 N N . LEU A 1 104 ? 11.397 -4.171 -15.470 1.00 69.56 104 LEU A N 1
ATOM 857 C CA . LEU A 1 104 ? 12.454 -4.816 -14.689 1.00 69.56 104 LEU A CA 1
ATOM 858 C C . LEU A 1 104 ? 13.809 -4.175 -15.015 1.00 69.56 104 LEU A C 1
ATOM 860 O O . LEU A 1 104 ? 14.415 -4.454 -16.049 1.00 69.56 104 LEU A O 1
ATOM 864 N N . LEU A 1 105 ? 14.308 -3.323 -14.120 1.00 68.88 105 LEU A N 1
ATOM 865 C CA . LEU A 1 105 ? 15.651 -2.759 -14.236 1.00 68.88 105 LEU A CA 1
ATOM 866 C C . LEU A 1 105 ? 16.672 -3.734 -13.639 1.00 68.88 105 LEU A C 1
ATOM 868 O O . LEU A 1 105 ? 16.796 -3.845 -12.422 1.00 68.88 105 LEU A O 1
ATOM 872 N N . ARG A 1 106 ? 17.428 -4.427 -14.497 1.00 68.19 106 ARG A N 1
ATOM 873 C CA . ARG A 1 106 ? 18.555 -5.274 -14.084 1.00 68.19 106 ARG A CA 1
ATOM 874 C C . ARG A 1 106 ? 19.879 -4.525 -14.299 1.00 68.19 106 ARG A C 1
ATOM 876 O O . ARG A 1 106 ? 20.243 -4.279 -15.448 1.00 68.19 106 ARG A O 1
ATOM 883 N N . PRO A 1 107 ? 20.632 -4.171 -13.242 1.00 69.81 107 PRO A N 1
ATOM 884 C CA . PRO A 1 107 ? 21.976 -3.624 -13.400 1.00 69.81 107 PRO A CA 1
ATOM 885 C C . PRO A 1 107 ? 22.902 -4.656 -14.054 1.00 69.81 107 PRO A C 1
ATOM 887 O O . PRO A 1 107 ? 22.850 -5.836 -13.702 1.00 69.81 107 PRO A O 1
ATOM 890 N N . ALA A 1 108 ? 23.798 -4.217 -14.941 1.00 68.12 108 ALA A N 1
ATOM 891 C CA . ALA A 1 108 ? 24.712 -5.091 -15.692 1.00 68.12 108 ALA A CA 1
ATOM 892 C C . ALA A 1 108 ? 25.605 -6.000 -14.813 1.00 68.12 108 ALA A C 1
ATOM 894 O O . ALA A 1 108 ? 26.141 -6.991 -15.295 1.00 68.12 108 ALA A O 1
ATOM 895 N N . ASN A 1 109 ? 25.725 -5.700 -13.516 1.00 71.12 109 ASN A N 1
ATOM 896 C CA . ASN A 1 109 ? 2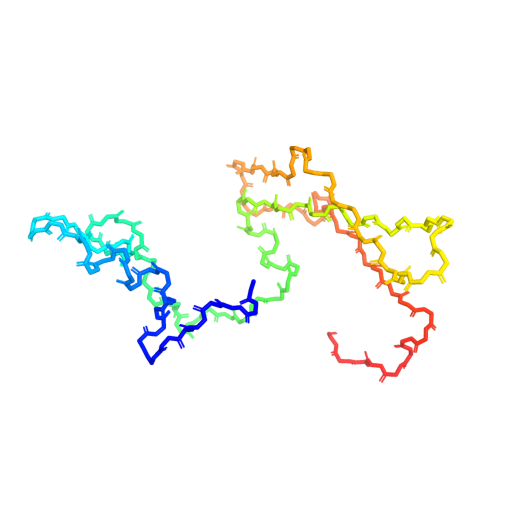6.655 -6.341 -12.585 1.00 71.12 109 ASN A CA 1
ATOM 897 C C . ASN A 1 109 ? 25.986 -7.425 -11.709 1.00 71.12 109 ASN A C 1
ATOM 899 O O . ASN A 1 109 ? 26.580 -7.878 -10.736 1.00 71.12 109 ASN A O 1
ATOM 903 N N . THR A 1 110 ? 24.730 -7.796 -11.984 1.00 57.69 110 THR A N 1
ATOM 904 C CA . THR A 1 110 ? 23.902 -8.652 -11.102 1.00 57.69 110 THR A CA 1
ATOM 905 C C . THR A 1 110 ? 23.909 -10.144 -11.449 1.00 57.69 110 THR A C 1
ATOM 907 O O . THR A 1 110 ? 23.036 -10.880 -11.000 1.00 57.69 110 THR A O 1
ATOM 910 N N . SER A 1 111 ? 24.918 -10.642 -12.171 1.00 54.28 111 SER A N 1
ATOM 911 C CA . SER A 1 111 ? 25.086 -12.085 -12.430 1.00 54.28 111 SER A CA 1
ATOM 912 C C . SER A 1 111 ? 25.266 -12.944 -11.162 1.00 54.28 111 SER A C 1
ATOM 914 O O . SER A 1 111 ? 25.302 -14.164 -11.263 1.00 54.28 111 SER A O 1
ATOM 916 N N . SER A 1 112 ? 25.365 -12.331 -9.976 1.00 50.91 112 SER A N 1
ATOM 917 C CA . SER A 1 112 ? 25.693 -12.999 -8.708 1.00 50.91 112 SER A CA 1
ATOM 918 C C . SER A 1 112 ? 24.523 -13.176 -7.730 1.00 50.91 112 SER A C 1
ATOM 920 O O . SER A 1 112 ? 24.719 -13.776 -6.679 1.00 50.91 112 SER A O 1
ATOM 922 N N . HIS A 1 113 ? 23.320 -12.673 -8.025 1.00 46.31 113 HIS A N 1
ATOM 923 C CA . HIS A 1 113 ? 22.171 -12.783 -7.112 1.00 46.31 113 HIS A CA 1
ATOM 924 C C . HIS A 1 113 ? 21.021 -13.540 -7.780 1.00 46.31 113 HIS A C 1
ATOM 926 O O . HIS A 1 113 ? 20.028 -12.960 -8.205 1.00 46.31 113 HIS A O 1
ATOM 932 N N . ALA A 1 114 ? 21.203 -14.855 -7.898 1.00 38.66 114 ALA A N 1
ATOM 933 C CA . ALA A 1 114 ? 20.290 -15.796 -8.548 1.00 38.66 114 ALA A CA 1
ATOM 934 C C . ALA A 1 114 ? 19.163 -16.315 -7.631 1.00 38.66 114 ALA A C 1
ATOM 936 O O . ALA A 1 114 ? 18.732 -17.448 -7.797 1.00 38.66 114 ALA A O 1
ATOM 937 N N . ASN A 1 115 ? 18.698 -15.520 -6.665 1.00 40.44 115 ASN A N 1
ATOM 938 C CA . ASN A 1 115 ? 17.564 -15.901 -5.818 1.00 40.44 115 ASN A CA 1
ATOM 939 C C . ASN A 1 115 ? 16.573 -14.737 -5.740 1.00 40.44 115 ASN A C 1
ATOM 941 O O . ASN A 1 115 ? 16.617 -13.930 -4.812 1.00 40.44 115 ASN A O 1
ATOM 945 N N . LEU A 1 116 ? 15.740 -14.655 -6.774 1.00 36.81 116 LEU A N 1
ATOM 946 C CA . LEU A 1 116 ? 14.424 -14.025 -6.794 1.00 36.81 116 LEU A CA 1
ATOM 947 C C . LEU A 1 116 ? 13.502 -14.980 -7.549 1.00 36.81 116 LEU A C 1
ATOM 949 O O . LEU A 1 116 ? 13.924 -15.410 -8.649 1.00 36.81 116 LEU A O 1
#

Secondary structure (DSSP, 8-state):
-TT--B-TTS-BHHHHHHHTT--TTSPPSSSTTTT----PPPTTSPPPPHHHHHHH-SEEE---EEEE--S-TT---EEEE--SS-EEE-SSSSPPGGG--------TT-TT----

Radius of gyration: 20.25 Å; chains: 1; bounding box: 47×43×45 Å